Protein AF-A0A7U6QNN6-F1 (afdb_monomer_lite)

Foldseek 3Di:
DDPPDPQDCVPPCVPPPDDDDADDPVNLCVVQPADPLLVCLQVVLVVVVVCCVVVVQVAAEDEDEDPADLDLVVRVVVLVVVLVVCVVCVNHYAYAYEYHFADDDPDDDDGGCCQCNPRPNPRPNNVSSNSVSNSSSVSSNRHHYDD

Structure (mmCIF, N/CA/C/O backbone):
data_AF-A0A7U6QNN6-F1
#
_entry.id   AF-A0A7U6QNN6-F1
#
loop_
_atom_site.group_PDB
_atom_site.id
_atom_site.type_symbol
_atom_site.label_atom_id
_atom_site.label_alt_id
_atom_site.label_comp_id
_atom_site.label_asym_id
_atom_site.label_entity_id
_atom_site.label_seq_id
_atom_site.pdbx_PDB_ins_code
_atom_site.Cartn_x
_atom_site.Cartn_y
_atom_site.Cartn_z
_atom_site.occupancy
_atom_site.B_iso_or_equiv
_atom_site.auth_seq_id
_atom_site.auth_comp_id
_atom_site.auth_asym_id
_atom_site.auth_atom_id
_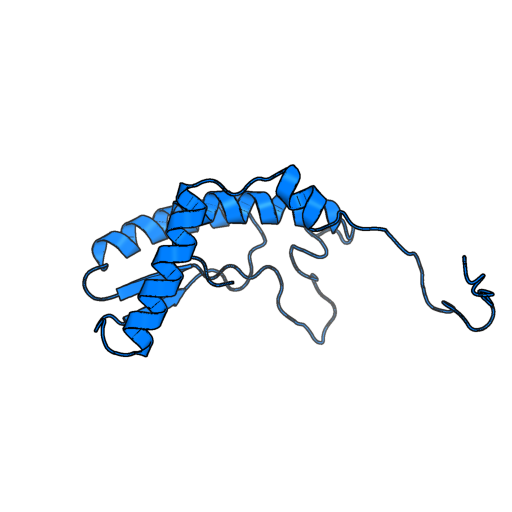atom_site.pdbx_PDB_model_num
ATOM 1 N N . MET A 1 1 ? 37.828 16.213 -3.417 1.00 38.34 1 MET A N 1
ATOM 2 C CA . MET A 1 1 ? 38.714 15.053 -3.641 1.00 38.34 1 MET A CA 1
ATOM 3 C C . MET A 1 1 ? 37.896 13.997 -4.360 1.00 38.34 1 MET A C 1
ATOM 5 O O . MET A 1 1 ? 37.181 13.244 -3.718 1.00 38.34 1 MET A O 1
ATOM 9 N N . 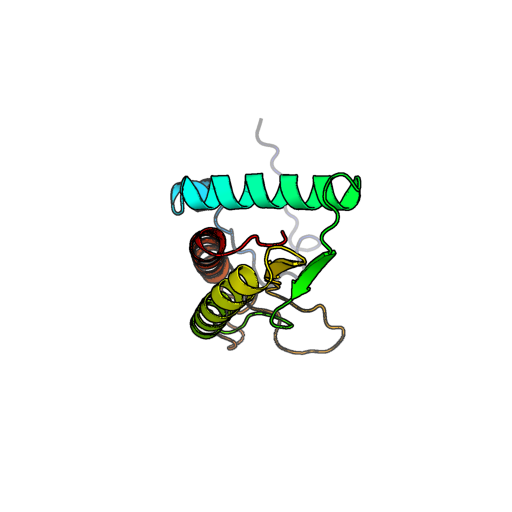THR A 1 2 ? 37.886 14.036 -5.688 1.00 39.25 2 THR A N 1
ATOM 10 C CA . THR A 1 2 ? 37.199 13.058 -6.536 1.00 39.25 2 THR A CA 1
ATOM 11 C C . THR A 1 2 ? 38.115 11.853 -6.692 1.00 39.25 2 THR A C 1
ATOM 13 O O . THR A 1 2 ? 39.129 11.916 -7.381 1.00 39.25 2 THR A O 1
ATOM 16 N N . THR A 1 3 ? 37.800 10.767 -5.995 1.00 42.62 3 THR A N 1
ATOM 17 C CA . THR A 1 3 ? 38.416 9.464 -6.241 1.00 42.62 3 THR A CA 1
ATOM 18 C C . THR A 1 3 ? 37.995 9.001 -7.632 1.00 42.62 3 THR A C 1
ATOM 20 O O . THR A 1 3 ? 36.848 8.616 -7.840 1.00 42.62 3 THR A O 1
ATOM 23 N N . SER A 1 4 ? 38.916 9.091 -8.591 1.00 48.62 4 SER A N 1
ATOM 24 C CA . SER A 1 4 ? 38.816 8.419 -9.885 1.00 48.62 4 SER A CA 1
ATOM 25 C C . SER A 1 4 ? 38.824 6.916 -9.629 1.00 48.62 4 SER A C 1
ATOM 27 O O . SER A 1 4 ? 39.887 6.322 -9.460 1.00 48.62 4 SER A O 1
ATOM 29 N N . VAL A 1 5 ? 37.644 6.308 -9.554 1.00 63.03 5 VAL A N 1
ATOM 30 C CA . VAL A 1 5 ? 37.515 4.854 -9.603 1.00 63.03 5 VAL A CA 1
ATOM 31 C C . VAL A 1 5 ? 37.867 4.452 -11.034 1.00 63.03 5 VAL A C 1
ATOM 33 O O . VAL A 1 5 ? 37.169 4.831 -11.972 1.00 63.03 5 VAL A O 1
ATOM 36 N N . THR A 1 6 ? 38.994 3.769 -11.227 1.00 64.19 6 THR A N 1
ATOM 37 C CA . THR A 1 6 ?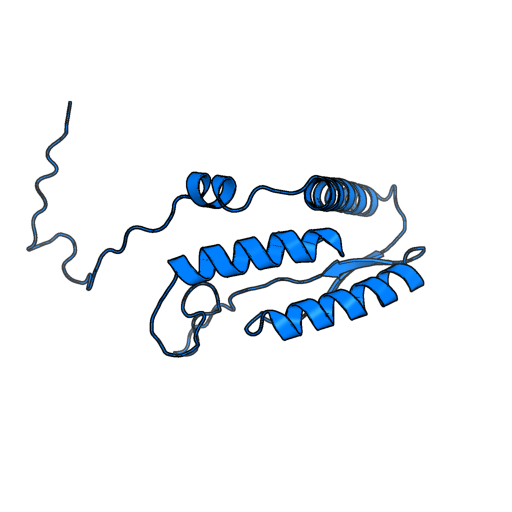 39.332 3.161 -12.519 1.00 64.19 6 THR A CA 1
ATOM 38 C C . THR A 1 6 ? 38.368 2.011 -12.760 1.00 64.19 6 THR A C 1
ATOM 40 O O . THR A 1 6 ? 38.571 0.926 -12.227 1.00 64.19 6 THR A O 1
ATOM 43 N N . HIS A 1 7 ? 37.306 2.286 -13.511 1.00 75.62 7 HIS A N 1
ATOM 44 C CA . HIS A 1 7 ? 36.373 1.278 -13.991 1.00 75.62 7 HIS A CA 1
ATOM 45 C C . HIS A 1 7 ? 37.069 0.417 -15.047 1.00 75.62 7 HIS A C 1
ATOM 47 O O . HIS A 1 7 ? 37.538 0.930 -16.067 1.00 75.62 7 HIS A O 1
ATOM 53 N N . ASN A 1 8 ? 37.191 -0.872 -14.766 1.00 82.12 8 ASN A N 1
ATOM 54 C CA . ASN A 1 8 ? 37.935 -1.823 -15.570 1.00 82.12 8 ASN A CA 1
ATOM 55 C C . ASN A 1 8 ? 36.930 -2.752 -16.256 1.00 82.12 8 ASN A C 1
ATOM 57 O O . ASN A 1 8 ? 36.513 -3.757 -15.689 1.00 82.12 8 ASN A O 1
ATOM 61 N N . ALA A 1 9 ? 36.528 -2.398 -17.477 1.00 77.50 9 ALA A N 1
ATOM 62 C CA . ALA A 1 9 ? 35.418 -3.036 -18.197 1.00 77.50 9 ALA A CA 1
ATOM 63 C C . ALA A 1 9 ? 35.560 -4.562 -18.409 1.00 77.50 9 ALA A C 1
ATOM 65 O O . ALA A 1 9 ? 34.572 -5.237 -18.681 1.00 77.50 9 ALA A O 1
ATOM 66 N N . ASP A 1 10 ? 36.770 -5.117 -18.271 1.00 84.12 10 ASP A N 1
ATOM 67 C CA . ASP A 1 10 ? 37.034 -6.559 -18.390 1.00 84.12 10 ASP A CA 1
ATOM 68 C C . ASP A 1 10 ? 36.609 -7.371 -17.149 1.00 84.12 10 ASP A C 1
ATOM 70 O O . ASP A 1 10 ? 36.499 -8.596 -17.215 1.00 84.12 10 ASP A O 1
ATOM 74 N N . ILE A 1 11 ? 36.406 -6.711 -16.005 1.00 89.69 11 ILE A N 1
ATOM 75 C CA . ILE A 1 11 ? 36.030 -7.350 -14.731 1.00 89.69 11 ILE A CA 1
ATOM 76 C C . ILE A 1 11 ? 34.856 -6.659 -14.034 1.00 89.69 11 ILE A C 1
ATOM 78 O O . ILE A 1 11 ? 34.132 -7.309 -13.279 1.00 89.69 11 ILE A O 1
ATOM 82 N N . ASP A 1 12 ? 34.641 -5.377 -14.311 1.00 90.31 12 ASP A N 1
ATOM 83 C CA . ASP A 1 12 ? 33.549 -4.591 -13.759 1.00 90.31 12 ASP A CA 1
ATOM 84 C C . ASP A 1 12 ? 32.354 -4.626 -14.723 1.00 90.31 12 ASP A C 1
ATOM 86 O O . ASP A 1 12 ? 32.519 -4.491 -15.931 1.00 90.31 12 ASP A O 1
ATOM 90 N N . ASP A 1 13 ? 31.142 -4.804 -14.191 1.00 89.44 13 ASP A N 1
ATOM 91 C CA . ASP A 1 13 ? 29.870 -4.730 -14.930 1.00 89.44 13 ASP A CA 1
ATOM 92 C C . ASP A 1 13 ? 29.726 -5.666 -16.153 1.00 89.44 13 ASP A C 1
ATOM 94 O O . ASP A 1 13 ? 28.839 -5.482 -16.984 1.00 89.44 13 ASP A O 1
ATOM 98 N N . VAL A 1 14 ? 30.523 -6.740 -16.218 1.00 90.75 14 VAL A N 1
ATOM 99 C CA . VAL A 1 14 ? 30.601 -7.702 -17.343 1.00 90.75 14 VAL A CA 1
ATOM 100 C C . VAL A 1 14 ? 29.239 -8.260 -17.795 1.00 90.75 14 VAL A C 1
ATOM 102 O O . VAL A 1 14 ? 29.058 -8.569 -18.969 1.00 90.75 14 VAL A O 1
ATOM 105 N N . ASN A 1 15 ? 28.274 -8.396 -16.877 1.00 91.75 15 ASN A N 1
ATOM 106 C CA . ASN A 1 15 ? 26.927 -8.922 -17.152 1.00 91.75 15 ASN A CA 1
ATOM 107 C C . ASN A 1 15 ? 25.816 -7.883 -16.913 1.00 91.75 15 ASN A C 1
ATOM 109 O O . ASN A 1 15 ? 24.688 -8.254 -16.583 1.00 91.75 15 ASN A O 1
ATOM 113 N N . ILE A 1 16 ? 26.125 -6.591 -17.024 1.00 89.88 16 ILE A N 1
ATOM 114 C CA . ILE A 1 16 ? 25.138 -5.520 -16.895 1.00 89.88 16 ILE A CA 1
ATOM 115 C C . ILE A 1 16 ? 24.732 -5.032 -18.281 1.00 89.88 16 ILE A C 1
ATOM 117 O O . ILE A 1 16 ? 25.556 -4.564 -19.058 1.00 89.88 16 ILE A O 1
ATOM 121 N N . GLU A 1 17 ? 23.436 -5.110 -18.581 1.00 90.06 17 GLU A N 1
ATOM 122 C CA . GLU A 1 17 ? 22.900 -4.590 -19.840 1.00 90.06 17 GLU A CA 1
ATOM 123 C C . GLU A 1 17 ? 22.873 -3.056 -19.853 1.00 90.06 17 GLU A C 1
ATOM 125 O O . GLU A 1 17 ? 23.271 -2.428 -20.834 1.00 90.06 17 GLU A O 1
ATOM 130 N N . LYS A 1 18 ? 22.400 -2.433 -18.763 1.00 90.38 18 LYS A N 1
ATOM 131 C CA . LYS A 1 18 ? 22.280 -0.976 -18.651 1.00 90.38 18 LYS A CA 1
ATOM 132 C C . LYS A 1 18 ? 22.103 -0.522 -17.202 1.00 90.38 18 LYS A C 1
ATOM 134 O O . LYS A 1 18 ? 21.444 -1.191 -16.411 1.00 90.38 18 LYS A O 1
ATOM 139 N N . PHE A 1 19 ? 22.588 0.684 -16.905 1.00 89.44 19 PHE A N 1
ATOM 140 C CA . PHE A 1 19 ? 22.208 1.452 -15.720 1.00 89.44 19 PHE A CA 1
ATOM 141 C C . PHE A 1 19 ? 21.235 2.571 -16.093 1.00 89.44 19 PHE A C 1
ATOM 143 O O . PHE A 1 19 ? 21.479 3.343 -17.024 1.00 89.44 19 PHE A O 1
ATOM 150 N N . ILE A 1 20 ? 20.129 2.664 -15.360 1.00 88.94 20 ILE A N 1
ATOM 151 C CA . ILE A 1 20 ? 19.123 3.714 -15.520 1.00 88.94 20 ILE A CA 1
ATOM 152 C C . ILE A 1 20 ? 19.014 4.436 -14.173 1.00 88.94 20 ILE A C 1
ATOM 154 O O . ILE A 1 20 ? 18.620 3.806 -13.190 1.00 88.94 20 ILE A O 1
ATOM 158 N N . PRO A 1 21 ? 19.402 5.721 -14.085 1.00 90.31 21 PRO A N 1
ATOM 159 C CA . PRO A 1 21 ? 19.140 6.528 -12.900 1.00 90.31 21 PRO A CA 1
ATOM 160 C C . PRO A 1 21 ? 17.633 6.628 -12.655 1.00 90.31 21 PRO A C 1
ATOM 162 O O . PRO A 1 21 ? 16.873 6.807 -13.601 1.00 90.31 21 PRO A O 1
ATOM 165 N N . LEU A 1 22 ? 17.214 6.523 -11.397 1.00 90.69 22 LEU A N 1
ATOM 166 C CA . LEU A 1 22 ? 15.816 6.675 -10.996 1.00 90.69 22 LEU A CA 1
ATO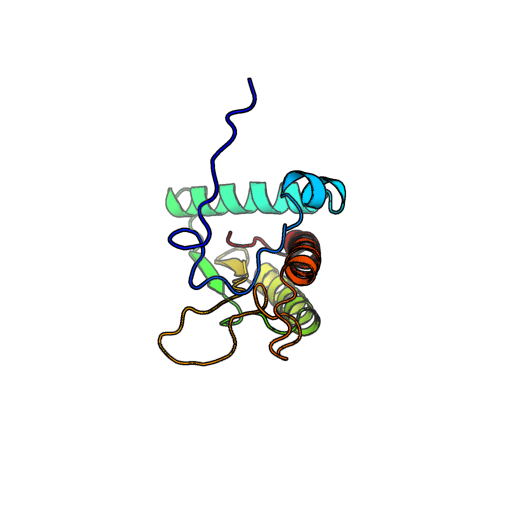M 167 C C . LEU A 1 22 ? 15.605 8.032 -10.326 1.00 90.69 22 LEU A C 1
ATOM 169 O O . LEU A 1 22 ? 16.522 8.550 -9.682 1.00 90.69 22 LEU A O 1
ATOM 173 N N . ILE A 1 23 ? 14.378 8.553 -10.413 1.00 90.69 23 ILE A N 1
ATOM 174 C CA . ILE A 1 23 ? 13.932 9.695 -9.609 1.00 90.69 23 ILE A CA 1
ATOM 175 C C . ILE A 1 23 ? 14.233 9.454 -8.125 1.00 90.69 23 ILE A C 1
ATOM 177 O O . ILE A 1 23 ? 14.001 8.368 -7.579 1.00 90.69 23 ILE A O 1
ATOM 181 N N . THR A 1 24 ? 14.762 10.467 -7.444 1.00 92.31 24 THR A N 1
ATOM 182 C CA . THR A 1 24 ? 15.077 10.340 -6.024 1.00 92.31 24 THR A CA 1
ATOM 183 C C . THR A 1 24 ? 13.809 10.426 -5.168 1.00 92.31 24 THR A C 1
ATOM 185 O O . THR A 1 24 ? 12.847 11.118 -5.514 1.00 92.31 24 THR A O 1
ATOM 188 N N . PRO A 1 25 ? 13.799 9.819 -3.967 1.00 90.69 25 PRO A N 1
ATOM 189 C CA . PRO A 1 25 ? 12.685 9.985 -3.035 1.00 90.69 25 PRO A CA 1
ATOM 190 C C . PRO A 1 25 ? 12.406 11.445 -2.644 1.00 90.69 25 PRO A C 1
ATOM 192 O O . PRO A 1 25 ? 11.288 11.763 -2.247 1.00 90.69 25 PRO A O 1
ATOM 195 N N . ALA A 1 26 ? 13.414 12.324 -2.694 1.00 92.94 26 ALA A N 1
ATOM 196 C CA . ALA A 1 26 ? 13.254 13.743 -2.388 1.00 92.94 26 ALA A CA 1
ATOM 197 C C . ALA A 1 26 ? 12.524 14.485 -3.515 1.00 92.94 26 ALA A C 1
ATOM 199 O O . ALA A 1 26 ? 11.593 15.235 -3.230 1.00 92.94 26 ALA A O 1
ATOM 200 N N . GLU A 1 27 ? 12.900 14.229 -4.771 1.00 92.50 27 GLU A N 1
ATOM 201 C CA . GLU A 1 27 ? 12.226 14.776 -5.956 1.00 92.50 27 GLU A CA 1
ATOM 202 C C . GLU A 1 27 ? 10.774 14.303 -6.019 1.00 92.50 27 GLU A C 1
ATOM 204 O O . GLU A 1 27 ? 9.865 15.125 -6.104 1.00 92.50 27 GLU A O 1
ATOM 209 N N . LEU A 1 28 ? 10.531 13.004 -5.825 1.00 89.06 28 LEU A N 1
ATOM 210 C CA . LEU A 1 28 ? 9.180 12.445 -5.847 1.00 89.06 28 LEU A CA 1
ATOM 211 C C . LEU A 1 28 ? 8.265 13.063 -4.775 1.00 89.06 28 LEU A C 1
ATOM 213 O O . LEU A 1 28 ? 7.101 13.352 -5.033 1.00 89.06 28 LEU A O 1
ATOM 217 N N . LYS A 1 29 ? 8.788 13.309 -3.565 1.00 88.69 29 LYS A N 1
ATOM 218 C CA . LYS A 1 29 ? 8.041 13.991 -2.491 1.00 88.69 29 LYS A CA 1
ATOM 219 C C . LYS A 1 29 ? 7.795 15.470 -2.780 1.00 88.69 29 LYS A C 1
ATOM 221 O O . LYS A 1 29 ? 6.818 16.017 -2.274 1.00 88.69 29 LYS A O 1
ATOM 226 N N . ALA A 1 30 ? 8.688 16.119 -3.524 1.00 90.94 30 ALA A N 1
ATOM 227 C CA . ALA A 1 30 ? 8.513 17.505 -3.935 1.00 90.94 30 ALA A CA 1
ATOM 228 C C . ALA A 1 30 ? 7.429 17.631 -5.018 1.00 90.94 30 ALA A C 1
ATOM 230 O O . ALA A 1 30 ? 6.617 18.551 -4.952 1.00 90.94 30 ALA A O 1
ATOM 231 N N . GLU A 1 31 ? 7.380 16.692 -5.967 1.00 89.88 31 GLU A N 1
ATOM 232 C CA . GLU A 1 31 ? 6.345 16.637 -7.009 1.00 89.88 31 GLU A CA 1
ATOM 233 C C . GLU A 1 31 ? 4.973 16.229 -6.463 1.00 89.88 31 GLU A C 1
ATOM 235 O O . GLU A 1 31 ? 3.945 16.774 -6.867 1.00 89.88 31 GLU A O 1
ATOM 240 N N . LEU A 1 32 ? 4.955 15.281 -5.525 1.00 88.56 32 LEU A N 1
ATOM 241 C CA . LEU A 1 32 ? 3.745 14.703 -4.950 1.00 88.56 32 LEU A CA 1
ATOM 242 C C . LEU A 1 32 ? 3.733 14.914 -3.427 1.00 88.56 32 LEU A C 1
ATOM 244 O O . LEU A 1 32 ? 3.986 13.978 -2.658 1.00 88.56 32 LEU A O 1
ATOM 248 N N . PRO A 1 33 ? 3.452 16.146 -2.961 1.00 88.69 33 PRO A N 1
ATOM 249 C CA . PRO A 1 33 ? 3.455 16.452 -1.541 1.00 88.69 33 PRO A CA 1
ATOM 250 C C . PRO A 1 33 ? 2.319 15.729 -0.812 1.00 88.69 33 PRO A C 1
ATOM 252 O O . PRO A 1 33 ? 1.180 15.638 -1.281 1.00 88.69 33 PRO A O 1
ATOM 255 N N . LEU A 1 34 ? 2.628 15.244 0.390 1.00 88.44 34 LEU A N 1
ATOM 256 C CA . LEU A 1 34 ? 1.651 14.619 1.272 1.00 88.44 34 LEU A CA 1
ATOM 257 C C . LEU A 1 34 ? 0.606 15.649 1.715 1.00 88.44 34 LEU A C 1
ATOM 259 O O . LEU A 1 34 ? 0.943 16.661 2.321 1.00 88.44 34 LEU A O 1
ATOM 263 N N . SER A 1 35 ? -0.671 15.375 1.448 1.00 89.25 35 SER A N 1
ATOM 264 C CA . SER A 1 35 ? -1.765 16.218 1.946 1.00 89.25 35 SER A CA 1
ATOM 265 C C . SER A 1 35 ? -1.985 16.038 3.450 1.00 89.25 35 SER A C 1
ATOM 267 O O . SER A 1 35 ? -1.816 14.928 3.958 1.00 89.25 35 SER A O 1
ATOM 269 N N . ASP A 1 36 ? -2.489 17.071 4.126 1.00 89.88 36 ASP A N 1
ATOM 270 C CA . ASP A 1 36 ? -2.812 17.032 5.560 1.00 89.88 36 ASP A CA 1
ATOM 271 C C . ASP A 1 36 ? -3.755 15.882 5.948 1.00 89.88 36 ASP A C 1
ATOM 273 O O . ASP A 1 36 ? -3.583 15.265 7.000 1.00 89.88 36 ASP A O 1
ATOM 277 N N . ASP A 1 37 ? -4.739 15.558 5.106 1.00 88.00 37 ASP A N 1
ATOM 278 C CA . ASP A 1 37 ? -5.686 14.467 5.371 1.00 88.00 37 ASP A CA 1
ATOM 279 C C . ASP A 1 37 ? -5.009 13.096 5.315 1.00 88.00 37 ASP A C 1
ATOM 281 O O . ASP A 1 37 ? -5.224 12.251 6.185 1.00 88.00 37 ASP A O 1
ATOM 285 N N . ALA A 1 38 ? -4.139 12.889 4.323 1.00 88.44 38 ALA A N 1
ATOM 286 C CA . ALA A 1 38 ? -3.332 11.678 4.221 1.00 88.44 38 ALA A CA 1
ATOM 287 C C . ALA A 1 38 ? -2.367 11.563 5.412 1.00 88.44 38 ALA A C 1
ATOM 289 O O . ALA A 1 38 ? -2.273 10.504 6.031 1.00 88.44 38 ALA A O 1
ATOM 290 N N . TYR A 1 39 ? -1.723 12.669 5.802 1.00 90.00 39 TYR A N 1
ATOM 291 C CA . TYR A 1 39 ? -0.868 12.726 6.987 1.00 90.00 39 TYR A CA 1
ATOM 292 C C . TYR A 1 39 ? -1.622 12.316 8.261 1.00 90.00 39 TYR A C 1
ATOM 294 O O . TYR A 1 39 ? -1.173 11.433 8.995 1.00 90.00 39 TYR A O 1
ATOM 302 N N . LYS A 1 40 ? -2.800 12.906 8.504 1.00 90.81 40 LYS A N 1
ATOM 303 C CA . LYS A 1 40 ? -3.651 12.567 9.655 1.00 90.81 40 LYS A CA 1
ATOM 304 C C . LYS A 1 40 ? -4.098 11.112 9.619 1.00 90.81 40 LYS A C 1
ATOM 306 O O . LYS A 1 40 ? -4.083 10.457 10.655 1.00 90.81 40 LYS A O 1
ATOM 311 N N . THR A 1 41 ? -4.470 10.597 8.450 1.00 90.88 41 THR A N 1
ATOM 312 C CA . THR A 1 41 ? -4.925 9.208 8.302 1.00 90.88 41 THR A CA 1
ATOM 313 C C . THR A 1 41 ? -3.818 8.218 8.646 1.00 90.88 41 THR A C 1
ATOM 315 O O . THR A 1 41 ? -4.055 7.290 9.418 1.00 90.88 41 THR A O 1
ATOM 318 N N . VAL A 1 42 ? -2.592 8.447 8.165 1.00 91.00 42 VAL A N 1
ATOM 319 C CA . VAL A 1 42 ? -1.430 7.615 8.514 1.00 91.00 42 VAL A CA 1
ATOM 320 C C . VAL A 1 42 ? -1.140 7.684 10.011 1.00 91.00 42 VAL A C 1
ATOM 322 O O . VAL A 1 42 ? -0.973 6.649 10.658 1.00 91.00 42 VAL A O 1
ATOM 325 N N . LEU A 1 43 ? -1.107 8.890 10.582 1.00 93.06 43 LEU A N 1
ATOM 326 C CA . LEU A 1 43 ? -0.792 9.087 11.996 1.00 93.06 43 LEU A CA 1
ATOM 327 C C . LEU A 1 43 ? -1.837 8.425 12.906 1.00 93.06 43 LEU A C 1
ATOM 329 O O . LEU A 1 43 ? -1.485 7.641 13.789 1.00 93.06 43 LEU A O 1
ATOM 333 N N . ASN A 1 44 ? -3.122 8.672 12.645 1.00 93.50 44 ASN A N 1
ATOM 334 C CA . ASN A 1 44 ? -4.229 8.086 13.398 1.00 93.50 44 ASN A CA 1
ATOM 335 C C . ASN A 1 44 ? -4.301 6.568 13.215 1.00 93.50 44 ASN A C 1
ATOM 337 O O . ASN A 1 44 ? -4.546 5.849 14.183 1.00 93.50 44 ASN A O 1
ATOM 341 N N . GLY A 1 45 ? -4.060 6.070 11.999 1.00 93.50 45 GLY A N 1
ATOM 342 C CA . GLY A 1 45 ? -4.038 4.639 11.714 1.00 93.50 45 GLY A CA 1
ATOM 343 C C . GLY A 1 45 ? -2.947 3.920 12.503 1.00 93.50 45 GLY A C 1
ATOM 344 O O . GLY A 1 45 ? -3.231 2.945 13.197 1.00 93.50 45 GLY A O 1
ATOM 345 N N . ARG A 1 46 ? -1.718 4.456 12.495 1.00 94.81 46 ARG A N 1
ATOM 346 C CA . ARG A 1 46 ? -0.595 3.914 13.279 1.00 94.81 46 ARG A CA 1
ATOM 347 C C . ARG A 1 46 ? -0.888 3.928 14.776 1.00 94.81 46 ARG A C 1
ATOM 349 O O . ARG A 1 46 ? -0.686 2.913 15.437 1.00 94.81 46 ARG A O 1
ATOM 356 N N . GLN A 1 47 ? -1.407 5.038 15.303 1.00 96.38 47 GLN A N 1
ATOM 357 C CA . GLN A 1 47 ? -1.758 5.135 16.721 1.00 96.38 47 GLN A CA 1
ATOM 358 C C . GLN A 1 47 ? -2.870 4.151 17.111 1.00 96.38 47 GLN A C 1
ATOM 360 O O . GLN A 1 47 ? -2.809 3.537 18.174 1.00 96.38 47 GLN A O 1
ATOM 365 N N . THR A 1 48 ? -3.873 3.974 16.249 1.00 96.38 48 THR A N 1
ATOM 366 C CA . THR A 1 48 ? -4.978 3.033 16.477 1.00 96.38 48 THR A CA 1
ATOM 367 C C . THR A 1 48 ? -4.469 1.597 16.528 1.00 96.38 48 THR A C 1
ATOM 369 O O . THR A 1 48 ? -4.772 0.879 17.476 1.00 96.38 48 THR A O 1
ATOM 372 N N . ILE A 1 49 ? -3.631 1.195 15.568 1.00 96.12 49 ILE A N 1
ATOM 373 C CA . ILE A 1 49 ? -3.024 -0.143 15.552 1.00 96.12 49 ILE A CA 1
ATOM 374 C C . ILE A 1 49 ? -2.176 -0.365 16.809 1.00 96.12 49 ILE A C 1
ATOM 376 O O . ILE A 1 49 ? -2.310 -1.404 17.447 1.00 96.12 49 ILE A O 1
ATOM 380 N N . GLN A 1 50 ? -1.362 0.616 17.217 1.00 97.06 50 GLN A N 1
ATOM 381 C CA . GLN A 1 50 ? -0.594 0.533 18.466 1.00 97.06 50 GLN A CA 1
ATOM 382 C C . GLN A 1 50 ? -1.505 0.339 19.683 1.00 97.06 50 GLN A C 1
ATOM 384 O O . GLN A 1 50 ? -1.244 -0.526 20.508 1.00 97.06 50 GLN A O 1
ATOM 389 N N . ASN A 1 51 ? -2.610 1.083 19.774 1.00 98.25 51 ASN A N 1
ATOM 390 C CA . ASN A 1 51 ? -3.564 0.935 20.872 1.00 98.25 51 ASN A CA 1
ATOM 391 C C . ASN A 1 51 ? -4.232 -0.447 20.894 1.00 98.25 51 ASN A C 1
ATOM 393 O O . ASN A 1 51 ? -4.477 -0.972 21.981 1.00 98.25 51 ASN A O 1
ATOM 397 N N . ILE A 1 52 ? -4.520 -1.029 19.725 1.00 97.50 52 ILE A N 1
ATOM 398 C CA . ILE A 1 52 ? -5.064 -2.390 19.610 1.00 97.50 52 ILE A CA 1
ATOM 399 C C . ILE A 1 52 ? -4.024 -3.418 20.071 1.00 97.50 52 ILE A C 1
ATOM 401 O O . ILE A 1 52 ? -4.337 -4.287 20.882 1.00 97.50 52 ILE A O 1
ATOM 405 N N . LEU A 1 53 ? -2.772 -3.293 19.617 1.00 97.25 53 LEU A N 1
ATOM 406 C CA . LEU A 1 53 ? -1.674 -4.180 20.019 1.00 97.25 53 LEU A CA 1
ATOM 407 C C . LEU A 1 53 ? -1.358 -4.081 21.522 1.00 97.25 53 LEU A C 1
ATOM 409 O O . LEU A 1 53 ? -1.098 -5.097 22.161 1.00 97.25 53 LEU A O 1
ATOM 413 N N . ASP A 1 54 ? -1.458 -2.882 22.097 1.00 97.94 54 ASP A N 1
ATOM 414 C CA . ASP A 1 54 ? -1.321 -2.624 23.536 1.00 97.94 54 ASP A CA 1
ATOM 415 C C . ASP A 1 54 ? -2.551 -3.077 24.352 1.00 97.94 54 ASP A C 1
ATOM 417 O O . ASP A 1 54 ? -2.559 -2.988 25.582 1.00 97.94 54 ASP A O 1
ATOM 421 N N . GLY A 1 55 ? -3.636 -3.495 23.692 1.00 97.31 55 GLY A N 1
ATOM 422 C CA . GLY A 1 55 ? -4.898 -3.874 24.325 1.00 97.31 55 GLY A CA 1
ATOM 423 C C . GLY A 1 55 ? -5.672 -2.714 24.964 1.00 97.31 55 GLY A C 1
ATOM 424 O O . GLY A 1 55 ? -6.600 -2.968 25.740 1.00 97.31 55 GLY A O 1
ATOM 425 N N . LYS A 1 56 ? -5.313 -1.458 24.671 1.00 98.38 56 LYS A N 1
ATOM 426 C CA . LYS A 1 56 ? -6.048 -0.245 25.081 1.00 98.38 56 LYS A CA 1
ATOM 427 C C . LYS A 1 56 ? -7.321 -0.066 24.258 1.00 98.38 56 LYS A C 1
ATOM 429 O O . LYS A 1 56 ? -8.337 0.376 24.784 1.00 98.38 56 LYS A O 1
ATOM 434 N N . ASP A 1 57 ? -7.255 -0.441 22.988 1.00 98.06 57 ASP A N 1
ATOM 435 C CA . ASP A 1 57 ? -8.395 -0.597 22.092 1.00 98.06 57 ASP A CA 1
ATOM 436 C C . ASP A 1 57 ? -8.711 -2.098 21.977 1.00 98.06 57 ASP A C 1
ATOM 438 O O . ASP A 1 57 ? -7.804 -2.924 21.870 1.00 98.06 57 ASP A O 1
ATOM 442 N N . LYS A 1 58 ? -9.990 -2.466 22.091 1.00 97.62 58 LYS A N 1
ATOM 443 C CA . LYS A 1 58 ? -10.441 -3.868 22.102 1.00 97.62 58 LYS A CA 1
ATOM 444 C C . LYS A 1 58 ? -10.895 -4.369 20.734 1.00 97.62 58 LYS A C 1
ATOM 446 O O . LYS A 1 58 ? -11.260 -5.538 20.619 1.00 97.62 58 LYS A O 1
ATOM 451 N N . ARG A 1 59 ? -10.889 -3.506 19.717 1.00 97.81 59 ARG A N 1
ATOM 452 C CA . ARG A 1 59 ? -11.233 -3.878 18.346 1.00 97.81 59 ARG A CA 1
ATOM 453 C C . ARG A 1 59 ? -10.195 -4.825 17.758 1.00 97.81 59 ARG A C 1
ATOM 455 O O . ARG A 1 59 ? -9.019 -4.782 18.109 1.00 97.81 59 ARG A O 1
ATOM 462 N N . LEU A 1 60 ? -10.624 -5.650 16.810 1.00 96.44 60 LEU A N 1
ATOM 463 C CA . LEU A 1 60 ? -9.714 -6.411 15.956 1.00 96.44 60 LEU A CA 1
ATOM 464 C C . LEU A 1 60 ? -9.249 -5.508 14.812 1.00 96.44 60 LEU A C 1
ATOM 466 O O . LEU A 1 60 ? -10.089 -4.869 14.188 1.00 96.44 60 LEU A O 1
ATOM 470 N N . PHE A 1 61 ? -7.959 -5.482 14.471 1.00 95.19 61 PHE A N 1
ATOM 471 C CA . PHE A 1 61 ? -7.555 -4.900 13.188 1.00 95.19 61 PHE A CA 1
ATOM 472 C C . PHE A 1 61 ? -7.429 -5.977 12.110 1.00 95.19 61 PHE A C 1
ATOM 474 O O . PHE A 1 61 ? -6.972 -7.089 12.377 1.00 95.19 61 PHE A O 1
ATOM 481 N N . VAL A 1 62 ? -7.834 -5.647 10.884 1.00 95.69 62 VAL A N 1
ATOM 482 C CA . VAL A 1 62 ? -7.818 -6.569 9.743 1.00 95.69 62 VAL A CA 1
ATOM 483 C C . VAL A 1 62 ? -7.129 -5.910 8.560 1.00 95.69 62 VAL A C 1
ATOM 485 O O . VAL A 1 62 ? -7.542 -4.846 8.105 1.00 95.69 62 VAL A O 1
ATOM 488 N N . VAL A 1 63 ? -6.106 -6.582 8.031 1.00 95.38 63 VAL A N 1
ATOM 489 C CA . VAL A 1 63 ? -5.437 -6.197 6.784 1.00 95.38 63 VAL A CA 1
ATOM 490 C C . VAL A 1 63 ? -6.076 -6.970 5.630 1.00 95.38 63 VAL A C 1
ATOM 492 O O . VAL A 1 63 ? -5.912 -8.187 5.537 1.00 95.38 63 VAL A O 1
ATOM 495 N N . ILE A 1 64 ? -6.813 -6.284 4.754 1.00 94.88 64 ILE A N 1
ATOM 496 C CA . ILE A 1 64 ? -7.578 -6.918 3.669 1.00 94.88 64 ILE A CA 1
ATOM 497 C C . ILE A 1 64 ? -7.460 -6.149 2.354 1.00 94.88 64 ILE A C 1
ATOM 499 O O . ILE A 1 64 ? -7.445 -4.923 2.318 1.00 94.88 64 ILE A O 1
ATOM 503 N N . GLY A 1 65 ? -7.380 -6.873 1.243 1.00 91.88 65 GLY A N 1
ATOM 504 C CA . GLY A 1 65 ? -7.300 -6.278 -0.084 1.00 91.88 65 GLY A CA 1
ATOM 505 C C . GLY A 1 65 ? -6.830 -7.264 -1.147 1.00 91.88 65 GLY A C 1
ATOM 506 O O . GLY A 1 65 ? -6.621 -8.446 -0.845 1.00 91.88 65 GLY A O 1
ATOM 507 N N . PRO A 1 66 ? -6.651 -6.781 -2.387 1.00 91.56 66 PRO A N 1
ATOM 508 C CA . PRO A 1 66 ? -6.105 -7.566 -3.487 1.00 91.56 66 PRO A CA 1
ATOM 509 C C . PRO A 1 66 ? -4.758 -8.212 -3.138 1.00 91.56 66 PRO A C 1
ATOM 511 O O . PRO A 1 66 ? -3.987 -7.702 -2.324 1.00 91.56 66 PRO A O 1
ATOM 514 N N . CYS A 1 67 ? -4.443 -9.337 -3.786 1.00 90.00 67 CYS A N 1
ATOM 515 C CA . CYS A 1 67 ? -3.166 -10.022 -3.569 1.00 90.00 67 CYS A CA 1
ATOM 516 C C . CYS A 1 67 ? -1.965 -9.177 -4.030 1.00 90.00 67 CYS A C 1
ATOM 518 O O . CYS A 1 67 ? -0.940 -9.146 -3.347 1.00 90.00 67 CYS A O 1
ATOM 520 N N . SER A 1 68 ? -2.125 -8.490 -5.160 1.00 87.06 68 SER A N 1
ATOM 521 C CA . SER A 1 68 ? -1.233 -7.471 -5.703 1.00 87.06 68 SER A CA 1
ATOM 522 C C . SER A 1 68 ? -2.035 -6.529 -6.605 1.00 87.06 68 SER A C 1
ATOM 524 O O . SER A 1 68 ? -2.919 -6.981 -7.340 1.00 87.06 68 SER A O 1
ATOM 526 N N . ILE A 1 69 ? -1.722 -5.240 -6.573 1.00 88.06 69 ILE A N 1
ATOM 527 C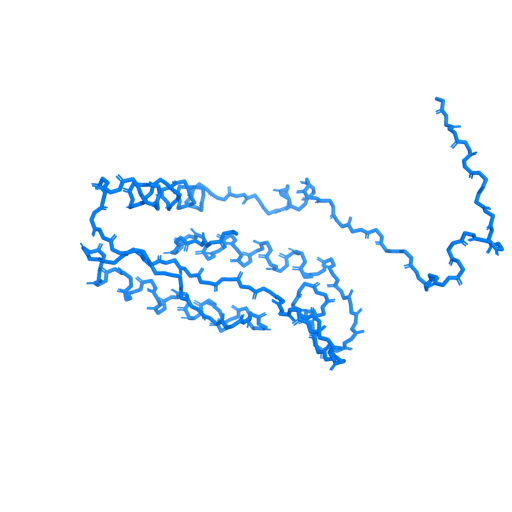 CA . ILE A 1 69 ? -2.349 -4.215 -7.406 1.00 88.06 69 ILE A CA 1
ATOM 528 C C . ILE A 1 69 ? -1.672 -4.206 -8.775 1.00 88.06 69 ILE A C 1
ATOM 530 O O . ILE A 1 69 ? -0.453 -4.110 -8.872 1.00 88.06 69 ILE A O 1
ATOM 534 N N . HIS A 1 70 ? -2.487 -4.320 -9.820 1.00 86.31 70 HIS A N 1
ATOM 535 C CA . HIS A 1 70 ? -2.080 -4.207 -11.224 1.00 86.31 70 HIS A CA 1
ATOM 536 C C . HIS A 1 70 ? -2.964 -3.215 -12.005 1.00 86.31 70 HIS A C 1
ATOM 538 O O . HIS A 1 70 ? -2.581 -2.772 -13.078 1.00 86.31 70 HIS A O 1
ATOM 544 N N . ASP A 1 71 ? -4.113 -2.816 -11.447 1.00 89.25 71 ASP A N 1
ATOM 545 C CA . ASP A 1 71 ? -4.999 -1.784 -11.988 1.00 89.25 71 ASP A CA 1
ATOM 546 C C . ASP A 1 71 ? -5.330 -0.767 -10.886 1.00 89.25 71 ASP A C 1
ATOM 548 O O . ASP A 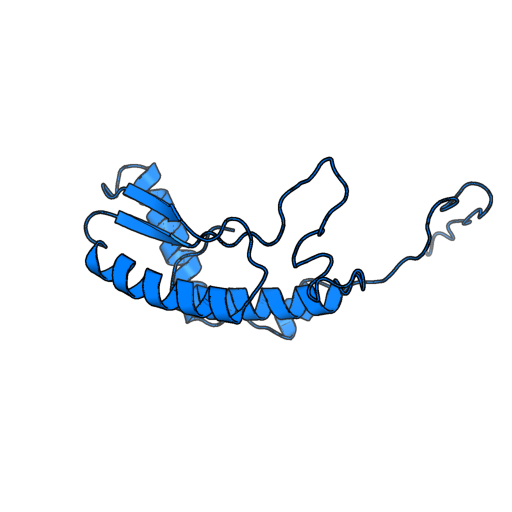1 71 ? -5.958 -1.090 -9.874 1.00 89.25 71 ASP A O 1
ATOM 552 N N . ILE A 1 72 ? -4.893 0.475 -11.096 1.00 87.12 72 ILE A N 1
ATOM 553 C CA . ILE A 1 72 ? -5.066 1.599 -10.167 1.00 87.12 72 ILE A CA 1
ATOM 554 C C . ILE A 1 72 ? -6.540 2.007 -10.046 1.00 87.12 72 ILE A C 1
ATOM 556 O O . ILE A 1 72 ? -7.000 2.355 -8.958 1.00 87.12 72 ILE A O 1
ATOM 560 N N . LYS A 1 73 ? -7.309 1.949 -11.141 1.00 89.81 73 LYS A N 1
ATOM 561 C CA . LYS A 1 73 ? -8.731 2.323 -11.132 1.00 89.81 73 LYS A CA 1
ATOM 562 C C . LYS A 1 73 ? -9.535 1.318 -10.320 1.00 89.81 73 LYS A C 1
ATOM 564 O O . LYS A 1 73 ? -10.293 1.718 -9.438 1.00 89.81 73 LYS A O 1
ATOM 569 N N . ALA A 1 74 ? -9.310 0.028 -10.563 1.00 91.25 74 ALA A N 1
ATOM 570 C CA . ALA A 1 74 ? -9.939 -1.038 -9.789 1.00 91.25 74 ALA A CA 1
ATOM 571 C C . ALA A 1 74 ? -9.542 -0.974 -8.304 1.00 91.25 74 ALA A C 1
ATOM 573 O O . ALA A 1 74 ? -10.373 -1.205 -7.426 1.00 91.25 74 ALA A O 1
ATOM 574 N N . ALA A 1 75 ? -8.290 -0.613 -8.004 1.00 90.19 75 ALA A N 1
ATOM 575 C CA . ALA A 1 75 ? -7.832 -0.433 -6.631 1.00 90.19 75 ALA A CA 1
ATOM 576 C C . ALA A 1 75 ? -8.548 0.730 -5.917 1.00 90.19 75 ALA A C 1
ATOM 578 O O . ALA A 1 75 ? -8.946 0.574 -4.763 1.00 90.19 75 ALA A O 1
ATOM 579 N N . HIS A 1 76 ? -8.787 1.856 -6.600 1.00 89.56 76 HIS A N 1
ATOM 580 C CA . HIS A 1 76 ? -9.594 2.951 -6.052 1.00 89.56 76 HIS A CA 1
ATOM 581 C C . HIS A 1 76 ? -11.054 2.554 -5.827 1.00 89.56 76 HIS A C 1
ATOM 583 O O . HIS A 1 76 ? -11.596 2.826 -4.761 1.00 89.56 76 HIS A O 1
ATOM 589 N N . GLU A 1 77 ? -11.678 1.866 -6.783 1.00 92.50 77 GLU A N 1
ATOM 590 C CA . GLU A 1 77 ? -13.052 1.382 -6.614 1.00 92.50 77 GLU A CA 1
ATOM 591 C C . GLU A 1 77 ? -13.167 0.419 -5.421 1.00 92.50 77 GLU A C 1
ATOM 593 O O . GLU A 1 77 ? -14.113 0.491 -4.632 1.00 92.50 77 GLU A O 1
ATOM 598 N N . TYR A 1 78 ? -12.178 -0.461 -5.254 1.00 93.06 78 TYR A N 1
ATOM 599 C CA . TYR A 1 78 ? -12.097 -1.346 -4.100 1.00 93.06 78 TYR A CA 1
ATOM 600 C C . TYR A 1 78 ? -11.956 -0.560 -2.791 1.00 93.06 78 TYR A C 1
ATOM 602 O O . TYR A 1 78 ? -12.668 -0.852 -1.831 1.00 93.06 78 TYR A O 1
ATOM 610 N N . ALA A 1 79 ? -11.075 0.446 -2.751 1.00 91.69 79 ALA A N 1
ATOM 611 C CA . ALA A 1 79 ? -10.888 1.302 -1.582 1.00 91.69 79 ALA A CA 1
ATOM 612 C C . ALA A 1 79 ? -12.187 2.024 -1.190 1.00 91.69 79 ALA A C 1
ATOM 614 O O . ALA A 1 79 ? -12.514 2.095 -0.008 1.00 91.69 79 ALA A O 1
ATOM 615 N N . ASP A 1 80 ? -12.960 2.494 -2.171 1.00 91.75 80 ASP A N 1
ATOM 616 C CA . ASP A 1 80 ? -14.220 3.208 -1.942 1.00 91.75 80 ASP A CA 1
ATOM 617 C C . ASP A 1 80 ? -15.275 2.307 -1.307 1.00 91.75 80 ASP A C 1
ATOM 619 O O . ASP A 1 80 ? -15.897 2.671 -0.308 1.00 91.75 80 ASP A O 1
ATOM 623 N N . ARG A 1 81 ? -15.425 1.090 -1.833 1.00 94.75 81 ARG A N 1
ATOM 624 C CA . ARG A 1 81 ? -16.329 0.085 -1.262 1.00 94.75 81 ARG A CA 1
ATOM 625 C C . ARG A 1 81 ? -15.874 -0.355 0.129 1.00 94.75 81 ARG A C 1
ATOM 627 O O . ARG A 1 81 ? -16.699 -0.507 1.027 1.00 94.75 81 ARG A O 1
ATOM 634 N N . LEU A 1 82 ? -14.566 -0.540 0.319 1.00 94.25 82 LEU A N 1
ATOM 635 C CA . LEU A 1 82 ? -14.003 -0.946 1.603 1.00 94.25 82 LEU A CA 1
ATOM 636 C C . LEU A 1 82 ? -14.165 0.146 2.665 1.00 94.25 82 LEU A C 1
ATOM 638 O O . LEU A 1 82 ? -14.398 -0.186 3.820 1.00 94.25 82 LEU A O 1
ATOM 642 N N . ALA A 1 83 ? -14.083 1.425 2.294 1.00 92.19 83 ALA A N 1
ATOM 643 C CA . ALA A 1 83 ? -14.258 2.541 3.220 1.00 92.19 83 ALA A CA 1
ATOM 644 C C . ALA A 1 83 ? -15.688 2.602 3.777 1.00 92.19 83 ALA A C 1
ATOM 646 O O . ALA A 1 83 ? -15.869 2.822 4.974 1.00 92.19 83 ALA A O 1
ATOM 647 N N . VAL A 1 84 ? -16.696 2.344 2.932 1.00 95.62 84 VAL A N 1
ATOM 648 C CA . VAL A 1 84 ? -18.099 2.238 3.367 1.00 95.62 84 VAL A CA 1
ATOM 649 C C . VAL A 1 84 ? -18.259 1.102 4.375 1.00 95.62 84 VAL A C 1
ATOM 651 O O . VAL A 1 84 ? -18.733 1.334 5.483 1.00 95.62 84 VAL A O 1
ATOM 654 N N . LEU A 1 85 ? -17.775 -0.099 4.042 1.00 95.06 85 LEU A N 1
ATOM 655 C CA . LEU A 1 85 ? -17.852 -1.248 4.948 1.00 95.06 85 LEU A CA 1
ATOM 656 C C . LEU A 1 85 ? -17.089 -1.002 6.256 1.00 95.06 85 LEU A C 1
ATOM 658 O O . LEU A 1 85 ? -17.595 -1.309 7.329 1.00 95.06 85 LEU A O 1
ATOM 662 N N . ALA A 1 86 ? -15.883 -0.435 6.181 1.00 94.50 86 ALA A N 1
ATOM 663 C CA . ALA A 1 86 ? -15.064 -0.124 7.348 1.00 94.50 86 ALA A CA 1
ATOM 664 C C . ALA A 1 86 ? -15.798 0.802 8.321 1.00 94.50 86 ALA A C 1
ATOM 666 O O . ALA A 1 86 ? -15.671 0.625 9.530 1.00 94.50 86 ALA A O 1
ATOM 667 N N . LYS A 1 87 ? -16.591 1.746 7.798 1.00 94.50 87 LYS A N 1
ATOM 668 C CA . LYS A 1 87 ? -17.416 2.640 8.608 1.00 94.50 87 LYS A CA 1
ATOM 669 C C . LYS A 1 87 ? -18.563 1.905 9.302 1.00 94.50 87 LYS A C 1
ATOM 671 O O . LYS A 1 87 ? -18.836 2.186 10.461 1.00 94.50 87 LYS A O 1
ATOM 676 N N . GLU A 1 88 ? -19.208 0.958 8.623 1.00 97.06 88 GLU A N 1
ATOM 677 C CA . GLU A 1 88 ? -20.324 0.175 9.177 1.00 97.06 88 GLU A CA 1
ATOM 678 C C . GLU A 1 88 ? -19.910 -0.727 10.351 1.00 97.06 88 GLU A C 1
ATOM 680 O O . GLU A 1 88 ? -20.728 -1.013 11.222 1.00 97.06 88 GLU A O 1
ATOM 685 N N . ILE A 1 89 ? -18.649 -1.173 10.386 1.00 96.56 89 ILE A N 1
ATOM 686 C CA . ILE A 1 89 ? -18.139 -2.121 11.394 1.00 96.56 89 ILE A CA 1
ATOM 687 C C . ILE A 1 89 ? -17.128 -1.502 12.373 1.00 96.56 89 ILE A C 1
ATOM 689 O O . ILE A 1 89 ? -16.511 -2.233 13.156 1.00 96.56 89 ILE A O 1
ATOM 693 N N . GLU A 1 90 ? -16.957 -0.174 12.349 1.00 95.19 90 GLU A N 1
ATOM 694 C CA . GLU A 1 90 ? -15.848 0.538 13.006 1.00 95.19 90 GLU A CA 1
ATOM 695 C C . GLU A 1 90 ? -15.789 0.366 14.531 1.00 95.19 90 GLU A C 1
ATOM 697 O O . GLU A 1 90 ? -14.712 0.501 15.120 1.00 95.19 90 GLU A O 1
ATOM 702 N N . ASP A 1 91 ? -16.919 0.034 15.162 1.00 96.31 91 ASP A N 1
ATOM 703 C CA . ASP A 1 91 ? -17.035 -0.209 16.606 1.00 96.31 91 ASP A CA 1
ATOM 704 C C . ASP A 1 91 ? -16.337 -1.502 17.048 1.00 96.31 91 ASP A C 1
ATOM 706 O O . ASP A 1 91 ? -15.965 -1.655 18.211 1.00 96.31 91 ASP A O 1
ATOM 710 N N . SER A 1 92 ? -16.152 -2.447 16.123 1.00 96.94 92 SER A N 1
ATOM 711 C CA . SER A 1 92 ? -15.628 -3.788 16.412 1.00 96.94 92 SER A CA 1
ATOM 712 C C . SER A 1 92 ? -14.357 -4.124 15.634 1.00 96.94 92 SER A C 1
ATOM 714 O O . SER A 1 92 ? -13.513 -4.875 16.134 1.00 96.94 92 SER A O 1
ATOM 716 N N . VAL A 1 93 ? -14.193 -3.551 14.437 1.00 96.88 93 VAL A N 1
ATOM 717 C CA . VAL A 1 93 ? -13.086 -3.857 13.532 1.00 96.88 93 VAL A CA 1
ATOM 718 C C . VAL A 1 93 ? -12.445 -2.579 13.002 1.00 96.88 93 VAL A C 1
ATOM 720 O O . VAL A 1 93 ? -13.116 -1.692 12.483 1.00 96.88 93 VAL A O 1
ATOM 723 N N . PHE A 1 94 ? -11.118 -2.516 13.074 1.00 97.00 94 PHE A N 1
ATOM 724 C CA . PHE A 1 94 ? -10.311 -1.502 12.409 1.00 97.00 94 PHE A CA 1
ATOM 725 C C . PHE A 1 94 ? -9.751 -2.051 11.090 1.00 97.00 94 PHE A C 1
ATOM 727 O O . PHE A 1 94 ? -8.903 -2.945 11.075 1.00 97.00 94 PHE A O 1
ATOM 734 N N . VAL A 1 95 ? -10.236 -1.538 9.962 1.00 95.12 95 VAL A N 1
ATOM 735 C CA . VAL A 1 95 ? -9.869 -2.040 8.632 1.00 95.12 95 VAL A CA 1
ATOM 736 C C . VAL A 1 95 ? -8.661 -1.289 8.076 1.00 95.12 95 VAL A C 1
ATOM 738 O O . VAL A 1 95 ? -8.635 -0.060 8.049 1.00 95.12 95 VAL A O 1
ATOM 741 N N . VAL A 1 96 ? -7.687 -2.045 7.571 1.00 93.88 96 VAL A N 1
ATOM 742 C CA . VAL A 1 96 ? -6.507 -1.541 6.864 1.00 93.88 96 VAL A CA 1
ATOM 743 C C . VAL A 1 96 ? -6.485 -2.151 5.466 1.00 93.88 96 VAL A C 1
ATOM 745 O O . VAL A 1 96 ? -6.513 -3.376 5.311 1.00 93.88 96 VAL A O 1
ATOM 748 N N . MET A 1 97 ? -6.436 -1.312 4.431 1.00 93.44 97 MET A N 1
ATOM 749 C CA . MET A 1 97 ? -6.372 -1.821 3.062 1.00 93.44 97 MET A CA 1
ATOM 750 C C . MET A 1 97 ? -4.976 -2.376 2.766 1.00 93.44 97 MET A C 1
ATOM 752 O O . MET A 1 97 ? -3.961 -1.714 2.982 1.00 93.44 97 MET A O 1
ATOM 756 N N . ARG A 1 98 ? -4.928 -3.590 2.215 1.00 91.75 98 ARG A N 1
ATOM 757 C CA . ARG A 1 98 ? -3.701 -4.197 1.695 1.00 91.75 98 ARG A CA 1
ATOM 758 C C . ARG A 1 98 ? -3.338 -3.583 0.341 1.00 91.75 98 ARG A C 1
ATOM 760 O O . ARG A 1 98 ? -4.112 -3.688 -0.610 1.00 91.75 98 ARG A O 1
ATOM 767 N N . VAL A 1 99 ? -2.133 -3.024 0.245 1.00 89.19 99 VAL A N 1
ATOM 768 C CA . VAL A 1 99 ? -1.600 -2.353 -0.952 1.00 89.19 99 VAL A CA 1
ATOM 769 C C . VAL A 1 99 ? -0.231 -2.942 -1.294 1.00 89.19 99 VAL A C 1
ATOM 771 O O . VAL A 1 99 ? 0.793 -2.493 -0.804 1.00 89.19 99 VAL A O 1
ATOM 774 N N . TYR A 1 100 ? -0.213 -4.033 -2.064 1.00 88.75 100 TYR A N 1
ATOM 775 C CA . TYR A 1 100 ? 1.022 -4.734 -2.452 1.00 88.75 100 TYR A CA 1
ATOM 776 C C . TYR A 1 100 ? 1.230 -4.578 -3.958 1.00 88.75 100 TYR A C 1
ATOM 778 O O . TYR A 1 100 ? 0.308 -4.854 -4.720 1.00 88.75 100 TYR A O 1
ATOM 786 N N . PHE A 1 101 ? 2.421 -4.180 -4.402 1.00 84.69 101 PHE A N 1
ATOM 787 C CA . PHE A 1 101 ? 2.696 -3.921 -5.828 1.00 84.69 101 PHE A CA 1
ATOM 788 C C . PHE A 1 101 ? 3.427 -5.059 -6.537 1.00 84.69 101 PHE A C 1
ATOM 790 O O . PHE A 1 101 ? 3.445 -5.122 -7.763 1.00 84.69 101 PHE A O 1
ATOM 797 N N . GLU A 1 102 ? 3.993 -5.988 -5.775 1.00 82.31 102 GLU A N 1
ATOM 798 C CA . GLU A 1 102 ? 4.725 -7.132 -6.297 1.00 82.31 102 GLU A CA 1
ATOM 799 C C . GLU A 1 102 ? 4.418 -8.380 -5.464 1.00 82.31 102 GLU A C 1
ATOM 801 O O . GLU A 1 102 ? 4.037 -8.312 -4.292 1.00 82.31 102 GLU A O 1
ATOM 806 N N . LYS A 1 103 ? 4.578 -9.547 -6.088 1.00 82.12 103 LYS A N 1
ATOM 807 C CA . LYS A 1 103 ? 4.617 -10.830 -5.394 1.00 82.12 103 LYS A CA 1
ATOM 808 C C . LYS A 1 103 ? 5.905 -11.549 -5.796 1.00 82.12 103 LYS A C 1
ATOM 810 O O . LYS A 1 103 ? 6.016 -11.873 -6.980 1.00 82.12 103 LYS A O 1
ATOM 815 N N . PRO A 1 104 ? 6.805 -11.876 -4.849 1.00 81.81 104 PRO A N 1
ATOM 816 C CA . PRO A 1 104 ? 8.053 -12.561 -5.167 1.00 81.81 104 PRO A CA 1
ATOM 817 C C . PRO A 1 104 ? 7.766 -13.901 -5.855 1.00 81.81 104 PRO A C 1
ATOM 819 O O . PRO A 1 104 ? 6.852 -14.639 -5.464 1.00 81.81 104 PRO A O 1
ATOM 822 N N . ARG A 1 105 ? 8.522 -14.202 -6.915 1.00 80.62 105 ARG A N 1
ATOM 823 C CA . ARG A 1 105 ? 8.383 -15.422 -7.721 1.00 80.62 105 ARG A CA 1
ATOM 824 C C . ARG A 1 105 ? 9.733 -16.098 -7.923 1.00 80.62 105 ARG A C 1
ATOM 826 O O . ARG A 1 105 ? 10.742 -15.430 -8.110 1.00 80.62 105 ARG A O 1
ATOM 833 N N . THR A 1 106 ? 9.714 -17.428 -7.954 1.00 79.81 106 THR A N 1
ATOM 834 C CA . THR A 1 106 ? 10.851 -18.273 -8.356 1.00 79.81 106 THR A CA 1
ATOM 835 C C . THR A 1 106 ? 10.830 -18.623 -9.848 1.00 79.81 106 THR A C 1
ATOM 837 O O . THR A 1 106 ? 11.848 -19.033 -10.393 1.00 79.81 106 THR A O 1
ATOM 840 N N . THR A 1 107 ? 9.684 -18.459 -10.518 1.00 75.50 107 THR A N 1
ATOM 841 C CA . THR A 1 107 ? 9.494 -18.707 -11.955 1.00 75.50 107 THR A CA 1
ATOM 842 C C . THR A 1 107 ? 9.438 -17.402 -12.750 1.00 75.50 107 THR A C 1
ATOM 844 O O . THR A 1 107 ? 9.163 -16.334 -12.196 1.00 75.50 107 THR A O 1
ATOM 847 N N . VAL A 1 108 ? 9.647 -17.488 -14.067 1.00 75.00 108 VAL A N 1
ATOM 848 C CA . VAL A 1 108 ? 9.442 -16.358 -14.988 1.00 75.00 108 VAL A CA 1
ATOM 849 C C . VAL A 1 108 ? 7.958 -15.961 -14.992 1.00 75.00 108 VAL A C 1
ATOM 851 O O . VAL A 1 108 ? 7.078 -16.821 -14.920 1.00 75.00 108 VAL A O 1
ATOM 854 N N . GLY A 1 109 ? 7.681 -14.660 -15.005 1.00 78.69 109 GLY A N 1
ATOM 855 C CA . GLY A 1 109 ? 6.339 -14.083 -14.949 1.00 78.69 109 GLY A CA 1
ATOM 856 C C . GLY A 1 109 ? 6.399 -12.593 -14.615 1.00 78.69 109 GLY A C 1
ATOM 857 O O . GLY A 1 109 ? 7.479 -12.081 -14.308 1.00 78.69 109 GLY A O 1
ATOM 858 N N . TRP A 1 110 ? 5.242 -11.924 -14.654 1.00 81.62 110 TRP A N 1
ATOM 859 C CA . TRP A 1 110 ? 5.136 -10.485 -14.394 1.00 81.62 110 TRP A CA 1
ATOM 860 C C . TRP A 1 110 ? 5.791 -10.092 -13.064 1.00 81.62 110 TRP A C 1
ATOM 862 O O . TRP A 1 110 ? 5.540 -10.711 -12.023 1.00 81.62 110 TRP A O 1
ATOM 872 N N . LYS A 1 111 ? 6.634 -9.058 -13.123 1.00 80.06 111 LYS A N 1
ATOM 873 C CA . LYS A 1 111 ? 7.521 -8.614 -12.037 1.00 80.06 111 LYS A CA 1
ATOM 874 C C . LYS A 1 111 ? 6.877 -7.601 -11.089 1.00 80.06 111 LYS A C 1
ATOM 876 O O . LYS A 1 111 ? 7.545 -7.083 -10.204 1.00 80.06 111 LYS A O 1
ATOM 881 N N . GLY A 1 112 ? 5.578 -7.352 -11.235 1.00 82.81 112 GLY A N 1
ATOM 882 C CA . GLY A 1 112 ? 4.838 -6.410 -10.402 1.00 82.81 112 GLY A CA 1
ATOM 883 C C . GLY A 1 112 ? 4.792 -5.002 -10.986 1.00 82.81 112 GLY A C 1
ATOM 884 O O . GLY A 1 112 ? 5.517 -4.669 -11.918 1.00 82.81 112 GLY A O 1
ATOM 885 N N . MET A 1 113 ? 3.922 -4.176 -10.411 1.00 84.44 113 MET A N 1
ATOM 886 C CA . MET A 1 113 ? 3.579 -2.846 -10.916 1.00 84.44 113 MET A CA 1
ATOM 887 C C . MET A 1 113 ? 4.723 -1.840 -10.778 1.00 84.44 113 MET A C 1
ATOM 889 O O . MET A 1 113 ? 4.796 -0.926 -11.586 1.00 84.44 113 MET A O 1
ATOM 893 N N . ILE A 1 114 ? 5.617 -2.016 -9.794 1.00 86.94 114 ILE A N 1
ATOM 894 C CA . ILE A 1 114 ? 6.841 -1.201 -9.669 1.00 86.94 114 ILE A CA 1
ATOM 895 C C . ILE A 1 114 ? 7.781 -1.463 -10.843 1.00 86.94 114 ILE A C 1
ATOM 897 O O . ILE A 1 114 ? 8.344 -0.530 -11.400 1.00 86.94 114 ILE A O 1
ATOM 901 N N . ASN A 1 115 ? 7.970 -2.735 -11.192 1.00 86.88 115 ASN A N 1
ATOM 902 C CA . ASN A 1 115 ? 8.963 -3.115 -12.184 1.00 86.88 115 ASN A CA 1
ATOM 903 C C . ASN A 1 115 ? 8.432 -2.962 -13.603 1.00 86.88 115 ASN A C 1
ATOM 905 O O . ASN A 1 115 ? 9.178 -2.508 -14.446 1.00 86.88 115 ASN A O 1
ATOM 909 N N . ASP A 1 116 ? 7.181 -3.333 -13.875 1.00 87.88 116 ASP A N 1
ATOM 910 C CA . ASP A 1 116 ? 6.599 -3.312 -15.220 1.00 87.88 116 ASP A CA 1
ATOM 911 C C . ASP A 1 116 ? 5.125 -2.861 -15.163 1.00 87.88 116 ASP A C 1
ATOM 913 O O . ASP A 1 116 ? 4.212 -3.698 -15.171 1.00 87.88 116 ASP A O 1
ATOM 917 N N . PRO A 1 117 ? 4.864 -1.543 -15.038 1.00 86.81 117 PRO A N 1
ATOM 918 C CA . PRO A 1 117 ? 3.517 -1.010 -14.817 1.00 86.81 117 PRO A CA 1
ATOM 919 C C . PRO A 1 117 ? 2.568 -1.233 -16.001 1.00 86.81 117 PRO A C 1
ATOM 921 O O . PRO A 1 117 ? 1.358 -1.303 -15.796 1.00 86.81 117 PRO A O 1
ATOM 924 N N . ASP A 1 118 ? 3.099 -1.360 -17.219 1.00 88.12 118 ASP A N 1
ATOM 925 C CA . ASP A 1 118 ? 2.313 -1.565 -18.442 1.00 88.12 118 ASP A CA 1
ATOM 926 C C . ASP A 1 118 ? 2.134 -3.049 -18.810 1.00 88.12 118 ASP A C 1
ATOM 928 O O . ASP A 1 118 ? 1.464 -3.359 -19.796 1.00 88.12 118 ASP A O 1
ATOM 932 N N . MET A 1 119 ? 2.696 -3.969 -18.013 1.00 85.88 119 MET A N 1
ATOM 933 C CA . MET A 1 119 ? 2.626 -5.424 -18.218 1.00 85.88 119 MET A CA 1
ATOM 934 C C . MET A 1 119 ? 3.105 -5.862 -19.616 1.00 85.88 119 MET A C 1
ATOM 936 O O . MET A 1 119 ? 2.522 -6.763 -20.227 1.00 85.88 119 MET A O 1
ATOM 940 N N . ASN A 1 120 ? 4.127 -5.188 -20.145 1.00 89.38 120 ASN A N 1
ATOM 941 C CA . ASN A 1 120 ? 4.628 -5.348 -21.511 1.00 89.38 120 ASN A CA 1
ATOM 942 C C . ASN A 1 120 ? 6.159 -5.499 -21.579 1.00 89.38 120 ASN A C 1
ATOM 944 O O . ASN A 1 120 ? 6.729 -5.312 -22.654 1.00 89.38 120 ASN A O 1
ATOM 948 N N . ASP A 1 121 ? 6.803 -5.813 -20.448 1.00 87.12 121 ASP A N 1
ATOM 949 C CA . ASP A 1 121 ? 8.256 -5.958 -20.303 1.00 87.12 121 ASP A CA 1
ATOM 950 C C . ASP A 1 121 ? 9.048 -4.677 -20.660 1.00 87.12 121 ASP A C 1
ATOM 952 O O . ASP A 1 121 ? 10.214 -4.743 -21.050 1.00 87.12 121 ASP A O 1
ATOM 956 N N . SER A 1 122 ? 8.437 -3.491 -20.523 1.00 87.88 122 SER A N 1
ATOM 957 C CA . SER A 1 122 ? 9.106 -2.196 -20.768 1.00 87.88 122 SER A CA 1
ATOM 958 C C . SER A 1 122 ? 10.036 -1.759 -19.636 1.00 87.88 122 SER A C 1
ATOM 960 O O . SER A 1 122 ? 10.938 -0.951 -19.852 1.00 87.88 122 SER A O 1
ATOM 962 N N . PHE A 1 123 ? 9.813 -2.291 -18.435 1.00 87.19 123 PHE A N 1
ATOM 963 C CA . PHE A 1 123 ? 10.556 -1.978 -17.219 1.00 87.19 123 PHE A CA 1
ATOM 964 C C . PHE A 1 123 ? 10.585 -0.488 -16.822 1.00 87.19 123 PHE A C 1
ATOM 966 O O . PHE A 1 123 ? 11.589 0.013 -16.310 1.00 87.19 123 PHE A O 1
ATOM 973 N N . ASP A 1 124 ? 9.487 0.241 -17.055 1.00 89.69 124 ASP A N 1
ATOM 974 C CA . ASP A 1 124 ? 9.380 1.672 -16.734 1.00 89.69 124 ASP A CA 1
ATOM 975 C C . ASP A 1 124 ? 9.147 1.926 -15.228 1.00 89.69 124 ASP A C 1
ATOM 977 O O . ASP A 1 124 ? 8.045 2.236 -14.763 1.00 89.69 124 ASP A O 1
ATOM 981 N N . ILE A 1 125 ? 10.219 1.765 -14.449 1.00 89.94 125 ILE A N 1
ATOM 982 C CA . ILE A 1 125 ? 10.213 1.918 -12.986 1.00 89.94 125 ILE A CA 1
ATOM 983 C C . ILE A 1 125 ? 9.935 3.367 -12.573 1.00 89.94 125 ILE A C 1
ATOM 985 O O . ILE A 1 125 ? 9.263 3.610 -11.570 1.00 89.94 125 ILE A O 1
ATOM 989 N N . GLU A 1 126 ? 10.429 4.347 -13.330 1.00 88.88 126 GLU A N 1
ATOM 990 C CA . GLU A 1 126 ? 10.223 5.761 -13.008 1.00 88.88 126 GLU A CA 1
ATOM 991 C C . GLU A 1 126 ? 8.740 6.132 -13.110 1.00 88.88 126 GLU A C 1
ATOM 993 O O . GLU A 1 126 ? 8.169 6.671 -12.155 1.00 88.88 126 GLU A O 1
ATOM 998 N N . LYS A 1 127 ? 8.074 5.733 -14.202 1.00 88.19 127 LYS A N 1
ATOM 999 C CA . LYS A 1 127 ? 6.620 5.862 -14.340 1.00 88.19 127 LYS A CA 1
ATOM 1000 C C . LYS A 1 127 ? 5.882 5.174 -13.198 1.00 88.19 127 LYS A C 1
ATOM 1002 O O . LYS A 1 127 ? 4.927 5.738 -12.656 1.00 88.19 127 LYS A O 1
ATOM 1007 N N . ALA A 1 128 ? 6.312 3.974 -12.810 1.00 86.50 128 ALA A N 1
ATOM 1008 C CA . ALA A 1 128 ? 5.696 3.261 -11.702 1.00 86.50 128 ALA A CA 1
ATOM 1009 C C . ALA A 1 128 ? 5.825 4.024 -10.375 1.00 86.50 128 ALA A C 1
ATOM 1011 O O . ALA A 1 128 ? 4.831 4.168 -9.665 1.00 86.50 128 ALA A O 1
ATOM 1012 N N . CYS A 1 129 ? 6.998 4.577 -10.054 1.00 87.75 129 CYS A N 1
ATOM 1013 C CA . CYS A 1 129 ? 7.207 5.387 -8.850 1.00 87.75 129 CYS A CA 1
ATOM 1014 C C . CYS A 1 129 ? 6.207 6.550 -8.758 1.00 87.75 129 CYS A C 1
ATOM 1016 O O . CYS A 1 129 ? 5.578 6.743 -7.714 1.00 87.75 129 CYS A O 1
ATOM 1018 N N . VAL A 1 130 ? 6.000 7.278 -9.860 1.00 86.50 130 VAL A N 1
ATOM 1019 C CA . VAL A 1 130 ? 5.061 8.411 -9.919 1.00 86.50 130 VAL A CA 1
ATOM 1020 C C . VAL A 1 130 ? 3.606 7.951 -9.770 1.00 86.50 130 VAL A C 1
ATOM 1022 O O . VAL A 1 130 ? 2.840 8.524 -8.983 1.00 86.50 130 VAL A O 1
ATOM 1025 N N . LEU A 1 131 ? 3.214 6.896 -10.491 1.00 85.38 131 LEU A N 1
ATOM 1026 C CA . LEU A 1 131 ? 1.859 6.338 -10.439 1.00 85.38 131 LEU A CA 1
ATOM 1027 C C . LEU A 1 131 ? 1.503 5.830 -9.039 1.00 85.38 131 LEU A C 1
ATOM 1029 O O . LEU A 1 131 ? 0.421 6.117 -8.522 1.00 85.38 131 LEU A O 1
ATOM 1033 N N . LEU A 1 132 ? 2.421 5.097 -8.413 1.00 83.75 132 LEU A N 1
ATOM 1034 C CA . LEU A 1 132 ? 2.219 4.501 -7.100 1.00 83.75 132 LEU A CA 1
ATOM 1035 C C . LEU A 1 132 ? 2.197 5.546 -5.993 1.00 83.75 132 LEU A C 1
ATOM 1037 O O . LEU A 1 132 ? 1.319 5.493 -5.134 1.00 83.75 132 LEU A O 1
ATOM 1041 N N . ALA A 1 133 ? 3.098 6.530 -6.035 1.00 81.12 133 ALA A N 1
ATOM 1042 C CA . ALA A 1 133 ? 3.067 7.646 -5.098 1.00 81.12 133 ALA A CA 1
ATOM 1043 C C . ALA A 1 133 ? 1.730 8.398 -5.182 1.00 81.12 133 ALA A C 1
ATOM 1045 O O . ALA A 1 133 ? 1.082 8.624 -4.157 1.00 81.12 133 ALA A O 1
ATOM 1046 N N . SER A 1 134 ? 1.257 8.688 -6.397 1.00 81.50 134 SER A N 1
ATOM 1047 C CA . SER A 1 134 ? -0.041 9.336 -6.618 1.00 81.50 134 SER A CA 1
ATOM 1048 C C . SER A 1 134 ? -1.204 8.502 -6.067 1.00 81.50 134 SER A C 1
ATOM 1050 O O . SER A 1 134 ? -2.058 9.020 -5.343 1.00 81.50 134 SER A O 1
ATOM 1052 N N . TYR A 1 135 ? -1.221 7.197 -6.351 1.00 82.25 135 TYR A N 1
ATOM 1053 C CA . TYR A 1 135 ? -2.237 6.272 -5.846 1.00 82.25 135 TYR A CA 1
ATOM 1054 C C . TYR A 1 135 ? -2.256 6.207 -4.314 1.00 82.25 135 TYR A C 1
ATOM 1056 O O . TYR A 1 135 ? -3.327 6.306 -3.703 1.00 82.25 135 TYR A O 1
ATOM 1064 N N . CYS A 1 136 ? -1.088 6.055 -3.686 1.00 79.50 136 CYS A N 1
ATOM 1065 C CA . CYS A 1 136 ? -0.953 5.978 -2.237 1.00 79.50 136 CYS A CA 1
ATOM 1066 C C . CYS A 1 136 ? -1.496 7.248 -1.577 1.00 79.50 136 CYS A C 1
ATOM 1068 O O . CYS A 1 136 ? -2.305 7.155 -0.657 1.00 79.50 136 CYS A O 1
ATOM 1070 N N . LEU A 1 137 ? -1.142 8.432 -2.086 1.00 74.88 137 LEU A N 1
ATOM 1071 C CA . LEU A 1 137 ? -1.630 9.707 -1.554 1.00 74.88 137 LEU A CA 1
ATOM 1072 C C . LEU A 1 137 ? -3.152 9.846 -1.623 1.00 74.88 137 LEU A C 1
ATOM 1074 O O . LEU A 1 137 ? -3.768 10.358 -0.689 1.00 74.88 137 LEU A O 1
ATOM 1078 N N . ILE A 1 138 ? -3.772 9.393 -2.713 1.00 71.75 138 ILE A N 1
ATOM 1079 C CA . ILE A 1 138 ? -5.231 9.443 -2.873 1.00 71.75 138 ILE A CA 1
ATOM 1080 C C . ILE A 1 138 ? -5.910 8.422 -1.955 1.00 71.75 138 ILE A C 1
ATOM 1082 O O . ILE A 1 138 ? -6.923 8.732 -1.327 1.00 71.75 138 ILE A O 1
ATOM 1086 N N . SER A 1 139 ? -5.358 7.215 -1.857 1.00 74.44 139 SER A N 1
ATOM 1087 C CA . SER A 1 139 ? -5.939 6.121 -1.071 1.00 74.44 139 SER A CA 1
ATOM 1088 C C . SER A 1 139 ? -5.822 6.368 0.435 1.00 74.44 139 SER A C 1
ATOM 1090 O O . SER A 1 139 ? -6.769 6.101 1.175 1.00 74.44 139 SER A O 1
ATOM 1092 N N . MET A 1 140 ? -4.727 6.996 0.879 1.00 76.19 140 MET A N 1
ATOM 1093 C CA . MET A 1 140 ? -4.534 7.450 2.261 1.00 76.19 140 MET A CA 1
ATOM 1094 C C . MET A 1 140 ? -5.544 8.511 2.709 1.00 76.19 140 MET A C 1
ATOM 1096 O O . MET A 1 140 ? -5.629 8.781 3.897 1.00 76.19 140 MET A O 1
ATOM 1100 N N . LYS A 1 141 ? -6.325 9.129 1.815 1.00 72.00 141 LYS A N 1
ATOM 1101 C CA . LYS A 1 141 ? -7.428 10.015 2.235 1.00 72.00 141 LYS A CA 1
ATOM 1102 C C . LYS A 1 141 ? -8.667 9.250 2.701 1.00 72.00 141 LYS A C 1
ATOM 1104 O O . LYS A 1 141 ? -9.570 9.853 3.268 1.00 72.00 141 LYS A O 1
ATOM 1109 N N . ARG A 1 142 ? -8.750 7.952 2.396 1.00 70.56 142 ARG A N 1
ATOM 1110 C CA . ARG A 1 142 ? -9.977 7.154 2.532 1.00 70.56 142 ARG A CA 1
ATOM 1111 C C . ARG A 1 142 ? -9.862 6.109 3.631 1.00 70.56 142 ARG A C 1
ATOM 1113 O O . ARG A 1 142 ? -10.797 5.929 4.401 1.00 70.56 142 ARG A O 1
ATOM 1120 N N . LEU A 1 143 ? -8.721 5.426 3.695 1.00 77.31 143 LEU A N 1
ATOM 1121 C CA . LEU A 1 143 ? -8.461 4.314 4.607 1.00 77.31 143 LEU A CA 1
ATOM 1122 C C . LEU A 1 143 ? -7.035 4.390 5.146 1.00 77.31 143 LEU A C 1
ATOM 1124 O O . LEU A 1 143 ? -6.127 4.894 4.482 1.00 77.31 143 LEU A O 1
ATOM 1128 N N . ALA A 1 144 ? -6.829 3.816 6.331 1.00 73.69 144 ALA A N 1
ATOM 1129 C CA . ALA A 1 144 ? -5.486 3.492 6.778 1.00 73.69 144 ALA A CA 1
ATOM 1130 C C . ALA A 1 144 ? -4.876 2.456 5.821 1.00 73.69 144 ALA A C 1
ATOM 1132 O O . ALA A 1 144 ? -5.515 1.458 5.469 1.00 73.69 144 ALA A O 1
ATOM 1133 N N . LEU A 1 145 ? -3.638 2.704 5.403 1.00 62.44 145 LEU A N 1
ATOM 1134 C CA . LEU A 1 145 ? -2.849 1.781 4.595 1.00 62.44 145 LEU A CA 1
ATOM 1135 C C . LEU A 1 145 ? -1.765 1.147 5.467 1.00 62.44 145 LEU A C 1
ATOM 1137 O O . LEU A 1 145 ? -1.270 1.774 6.407 1.00 62.44 145 LEU A O 1
ATOM 1141 N N . CYS A 1 146 ? -1.422 -0.101 5.160 1.00 50.88 146 CYS A N 1
ATOM 1142 C CA . CYS A 1 146 ? -0.239 -0.743 5.718 1.00 50.88 146 CYS A CA 1
ATOM 1143 C C . CYS A 1 146 ? 0.938 -0.431 4.791 1.00 50.88 146 CYS A C 1
ATOM 1145 O O . CYS A 1 146 ? 0.876 -0.808 3.619 1.00 50.88 146 CYS A O 1
ATOM 1147 N N . ASP A 1 147 ? 1.954 0.254 5.315 1.00 40.75 147 ASP A N 1
ATOM 1148 C CA . ASP A 1 147 ? 3.275 0.357 4.679 1.00 40.75 147 ASP A CA 1
ATOM 1149 C C . ASP A 1 147 ? 4.062 -0.948 4.888 1.00 40.75 147 ASP A C 1
ATOM 1151 O O . ASP A 1 147 ? 3.926 -1.543 5.988 1.00 40.75 147 ASP A O 1
#

Secondary structure (DSSP, 8-state):
--------TTTSSTT---------HHHHHHHSPPPHHHHHHHHHHHHHHHHHHTTSS-SEEEEE--SS---HHHHHHHHHHHHHHHHHTTTTEEEEE--------SSSS---TTT-TTSSS---HHHHHHHHHHHHHHHTTTSEE--

Sequence (147 aa):
MTTSVTHNADIDDVNIEKFIPLITPAELKAELPLSDDAYKTVLNGRQTIQNILDGKDKRLFVVIGPCSIHDIKAAHEYADRLAVLAKEIEDSVFVVMRVYFEKPRTTVGWKGMINDPDMNDSFDIEKACVLLASYCLISMKRLALCD

pLDDT: mean 86.58, std 11.5, range [38.34, 98.38]

Radius of gyration: 19.9 Å; chains: 1; bounding box: 60×36×47 Å